Protein AF-A0A1Y2EAU8-F1 (afdb_monomer_lite)

Organism: NCBI:txid1754190

Radius of gyration: 16.86 Å; chains: 1; bounding box: 37×49×42 Å

Foldseek 3Di:
DDDPPDPDPPDDQDDQPPQLVSNVVSLCVVCVVVVQNCQQVDCLFDKDFPVPDDPVCPVQWAADPQDRRIIGGPPRDPVQSVSQVVLVVSVVVNHDVVVVVVPPQRRHTSNRSSVVCVVVSHD

Secondary structure (DSSP, 8-state):
------------S--TT--HHHHHHHHHHHHHHTT-THHHHS--S--EEGGGS-GGGGGGEEEPTT-TTEEEETTS-HHHHHHHHHHHHHHHHHS-HHHHHH---TT--HHHHHHHHHHHT--

pLDDT: mean 80.41, std 17.6, range [35.59, 96.5]

Structure (mmCIF, N/CA/C/O backbone):
data_AF-A0A1Y2EAU8-F1
#
_entry.id   AF-A0A1Y2EAU8-F1
#
loop_
_atom_site.group_PDB
_atom_site.id
_atom_site.type_symbol
_atom_site.label_atom_id
_atom_site.label_alt_id
_atom_site.label_comp_id
_atom_site.label_asym_id
_atom_site.label_entity_id
_atom_site.label_seq_id
_atom_site.pdbx_PDB_ins_code
_atom_site.Cartn_x
_atom_site.Cartn_y
_atom_site.Cartn_z
_atom_site.occupancy
_atom_site.B_iso_or_equiv
_atom_site.auth_seq_id
_atom_site.auth_comp_id
_atom_site.auth_asym_id
_atom_site.auth_atom_id
_atom_site.pdbx_PDB_model_num
ATOM 1 N N . MET A 1 1 ? -13.022 39.085 16.611 1.00 37.88 1 MET A N 1
ATOM 2 C CA . MET A 1 1 ? -12.494 38.670 15.296 1.00 37.88 1 MET A CA 1
ATOM 3 C C . MET A 1 1 ? -12.339 37.167 15.342 1.00 37.88 1 MET A C 1
ATOM 5 O O . MET A 1 1 ? -11.794 36.666 16.315 1.00 37.88 1 MET A O 1
ATOM 9 N N . GLU A 1 2 ? -12.951 36.496 14.375 1.00 37.03 2 GLU A N 1
ATOM 10 C CA . GLU A 1 2 ? -13.110 35.044 14.264 1.00 37.03 2 GLU A CA 1
ATOM 11 C C . GLU A 1 2 ? -11.782 34.279 14.336 1.00 37.03 2 GLU A C 1
ATOM 13 O O . GLU A 1 2 ? -10.874 34.512 13.539 1.00 37.03 2 GLU A O 1
ATOM 18 N N . GLU A 1 3 ? -11.698 33.319 15.260 1.00 35.59 3 GLU A N 1
ATOM 19 C CA . GLU A 1 3 ? -10.721 32.236 15.192 1.00 35.59 3 GLU A CA 1
ATOM 20 C C . GLU A 1 3 ? -11.081 31.335 14.006 1.00 35.59 3 GLU A C 1
ATOM 22 O O . GLU A 1 3 ? -12.048 30.571 14.057 1.00 35.59 3 GLU A O 1
ATOM 27 N N . GLN A 1 4 ? -10.272 31.373 12.947 1.00 37.94 4 GLN A N 1
ATOM 28 C CA . GLN A 1 4 ? -10.239 30.291 11.968 1.00 37.94 4 GLN A CA 1
ATOM 29 C C . GLN A 1 4 ? -9.698 29.037 12.660 1.00 37.94 4 GLN A C 1
ATOM 31 O O . GLN A 1 4 ? -8.500 28.751 12.662 1.00 37.94 4 GLN A O 1
ATOM 36 N N . ARG A 1 5 ? -10.602 28.270 13.274 1.00 36.88 5 ARG A N 1
ATOM 37 C CA . ARG A 1 5 ? -10.328 26.894 13.669 1.00 36.88 5 ARG A CA 1
ATOM 38 C C . ARG A 1 5 ? -10.044 26.109 12.398 1.00 36.88 5 ARG A C 1
ATOM 40 O O . ARG A 1 5 ? -10.962 25.709 11.684 1.00 36.88 5 ARG A O 1
ATOM 47 N N . ASN A 1 6 ? -8.757 25.888 12.140 1.00 36.91 6 ASN A N 1
ATOM 48 C CA . ASN A 1 6 ? -8.278 24.785 11.323 1.00 36.91 6 ASN A CA 1
ATOM 49 C C . ASN A 1 6 ? -9.128 23.557 11.663 1.00 36.91 6 ASN A C 1
ATOM 51 O O . ASN A 1 6 ? -9.042 23.034 12.778 1.00 36.91 6 ASN A O 1
ATOM 55 N N . LYS A 1 7 ? -9.955 23.106 10.714 1.00 38.19 7 LYS A N 1
ATOM 56 C CA . LYS A 1 7 ? -10.553 21.769 10.735 1.00 38.19 7 LYS A CA 1
ATOM 57 C C . LYS A 1 7 ? -9.412 20.770 10.555 1.00 38.19 7 LYS A C 1
ATOM 59 O O . LYS A 1 7 ? -9.179 20.235 9.480 1.00 38.19 7 LYS A O 1
ATOM 64 N N . SER A 1 8 ? -8.650 20.593 11.630 1.00 38.59 8 SER A N 1
ATOM 65 C CA . SER A 1 8 ? -7.844 19.414 11.875 1.00 38.59 8 SER A CA 1
ATOM 66 C C . SER A 1 8 ? -8.778 18.227 11.678 1.00 38.59 8 SER A C 1
ATOM 68 O O . SER A 1 8 ? -9.848 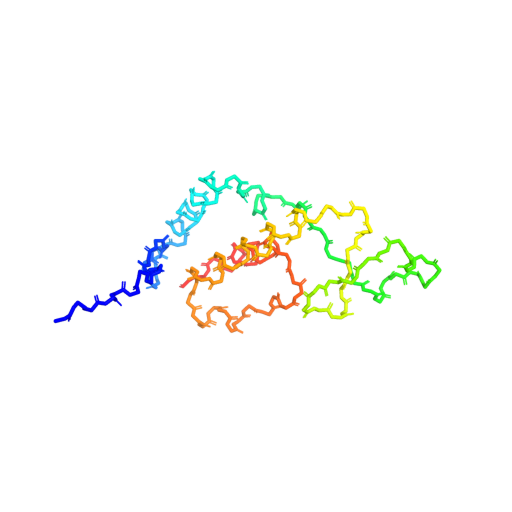18.185 12.284 1.00 38.59 8 SER A O 1
ATOM 70 N N . THR A 1 9 ? -8.398 17.308 10.798 1.00 40.16 9 THR A N 1
ATOM 71 C CA . THR A 1 9 ? -8.935 15.948 10.668 1.00 40.16 9 THR A CA 1
ATOM 72 C C . THR A 1 9 ? -8.705 15.197 11.978 1.00 40.16 9 THR A C 1
ATOM 74 O O . THR A 1 9 ? -7.852 14.317 12.080 1.00 40.16 9 THR A O 1
ATOM 77 N N . LYS A 1 10 ? -9.377 15.646 13.034 1.00 44.28 10 LYS A N 1
ATOM 78 C CA . LYS A 1 10 ? -9.257 15.126 14.381 1.00 44.28 10 LYS A CA 1
ATOM 79 C C . LYS A 1 10 ? -10.335 14.064 14.524 1.00 44.28 10 LYS A C 1
ATOM 81 O O . LYS A 1 10 ? -11.505 14.401 14.673 1.00 44.28 10 LYS A O 1
ATOM 86 N N . THR A 1 11 ? -9.856 12.821 14.465 1.00 53.47 11 THR A N 1
ATOM 87 C CA . THR A 1 11 ? -10.543 11.577 14.832 1.00 53.47 11 THR A CA 1
ATOM 88 C C . THR A 1 11 ? -11.550 11.088 13.801 1.00 53.47 11 THR A C 1
ATOM 90 O O . THR A 1 11 ? -12.524 11.791 13.606 1.00 53.47 11 THR A O 1
ATOM 93 N N . ILE A 1 12 ? -11.329 9.904 13.204 1.00 50.03 12 ILE A N 1
ATOM 94 C CA . ILE A 1 12 ? -12.270 8.755 13.206 1.00 50.03 12 ILE A CA 1
ATOM 95 C C . ILE A 1 12 ? -11.476 7.482 12.845 1.00 50.03 12 ILE A C 1
ATOM 97 O O . ILE A 1 12 ? -11.645 6.935 11.770 1.00 50.03 12 ILE A O 1
ATOM 101 N N . LEU A 1 13 ? -10.531 7.076 13.688 1.00 51.47 13 LEU A N 1
ATOM 102 C CA . LEU A 1 13 ? -10.200 5.665 13.907 1.00 51.47 13 LEU A CA 1
ATOM 103 C C . LEU A 1 13 ? -9.969 5.585 15.419 1.00 51.47 13 LEU A C 1
ATOM 105 O O . LEU A 1 13 ? -9.322 6.494 15.952 1.00 51.47 13 LEU A O 1
ATOM 109 N N . GLY A 1 14 ? -10.659 4.664 16.099 1.00 46.47 14 GLY A N 1
ATOM 110 C CA . GLY A 1 14 ? -10.941 4.676 17.542 1.00 46.47 14 GLY A CA 1
ATOM 111 C C . GLY A 1 14 ? -9.765 5.066 18.445 1.00 46.47 14 GLY A C 1
ATOM 112 O O . GLY A 1 14 ? -8.608 4.969 18.047 1.00 46.47 14 GLY A O 1
ATOM 113 N N . GLU A 1 15 ? -10.067 5.510 19.675 1.00 50.38 15 GLU A N 1
ATOM 114 C CA . GLU A 1 15 ? -9.080 5.994 20.660 1.00 50.38 15 GLU A CA 1
ATOM 115 C C . GLU A 1 15 ? -7.764 5.187 20.678 1.00 50.38 15 GLU A C 1
ATOM 117 O O . GLU A 1 15 ? -7.779 3.989 20.397 1.00 50.38 15 GLU A O 1
ATOM 122 N N . PRO A 1 16 ? -6.615 5.788 21.046 1.00 42.38 16 PRO A N 1
ATOM 123 C CA . PRO A 1 16 ? -5.394 5.018 21.285 1.00 42.38 16 PRO A CA 1
ATOM 124 C C . PRO A 1 16 ? -5.711 3.888 22.286 1.00 42.38 16 PRO A C 1
ATOM 126 O O . PRO A 1 16 ? -6.135 4.192 23.398 1.00 42.38 16 PRO A O 1
ATOM 129 N N . ASN A 1 17 ? -5.541 2.619 21.882 1.00 50.75 17 ASN A N 1
ATOM 130 C CA . ASN A 1 17 ? -5.999 1.372 22.544 1.00 50.75 17 ASN A CA 1
ATOM 131 C C . ASN A 1 17 ? -7.408 0.862 22.171 1.00 50.75 17 ASN A C 1
ATOM 133 O O . ASN A 1 17 ? -7.957 -0.010 22.852 1.00 50.75 17 ASN A O 1
ATOM 137 N N . SER A 1 18 ? -8.019 1.374 21.104 1.00 59.34 18 SER A N 1
ATOM 138 C CA . SER A 1 18 ? -9.257 0.816 20.570 1.00 59.34 18 SER A CA 1
ATOM 139 C C . SER A 1 18 ? -9.030 -0.620 20.095 1.00 59.34 18 SER A C 1
ATOM 141 O O . SER A 1 18 ? -7.952 -1.008 19.644 1.00 59.34 18 SER A O 1
ATOM 143 N N . ASN A 1 19 ? -10.061 -1.446 20.263 1.00 70.56 19 ASN A N 1
ATOM 144 C CA . ASN A 1 19 ? -10.058 -2.828 19.806 1.00 70.56 19 ASN A CA 1
ATOM 145 C C . ASN A 1 19 ? -9.618 -2.870 18.334 1.00 70.56 19 ASN A C 1
ATOM 147 O O . ASN A 1 19 ? -10.264 -2.229 17.508 1.00 70.56 19 ASN A O 1
ATOM 151 N N . PHE A 1 20 ? -8.572 -3.645 18.014 1.00 72.81 20 PHE A N 1
ATOM 152 C CA . PHE A 1 20 ? -8.055 -3.795 16.647 1.00 72.81 20 PHE A CA 1
ATOM 153 C C . PHE A 1 20 ? -9.168 -4.024 15.629 1.00 72.81 20 PHE A C 1
ATOM 155 O O . PHE A 1 20 ? -9.138 -3.453 14.549 1.00 72.81 20 PHE A O 1
ATOM 162 N N . LYS A 1 21 ? -10.190 -4.797 16.008 1.00 77.62 21 LYS A N 1
ATOM 163 C CA . LYS A 1 21 ? -11.356 -5.053 15.166 1.00 77.62 21 LYS A CA 1
ATOM 164 C C . LYS A 1 21 ? -12.155 -3.785 14.837 1.00 77.62 21 LYS A C 1
ATOM 166 O O . LYS A 1 21 ? -12.572 -3.623 13.705 1.00 77.62 21 LYS A O 1
ATOM 171 N N . ILE A 1 22 ? -12.363 -2.897 15.811 1.00 81.50 22 ILE A N 1
ATOM 172 C CA . ILE A 1 22 ? -13.087 -1.634 15.595 1.00 81.50 22 ILE A CA 1
ATOM 173 C C . ILE A 1 22 ? -12.277 -0.729 14.667 1.00 81.50 22 ILE A C 1
ATOM 175 O O . ILE A 1 22 ? -12.824 -0.208 13.706 1.00 81.50 22 ILE A O 1
ATOM 179 N N . TRP A 1 23 ? -10.973 -0.590 14.921 1.00 84.94 23 TRP A N 1
ATOM 180 C CA . TRP A 1 23 ? -10.087 0.175 14.042 1.00 84.94 23 TRP A CA 1
ATOM 181 C C . TRP A 1 23 ? -10.085 -0.372 12.609 1.00 84.94 23 TRP A C 1
ATOM 183 O O . TRP A 1 23 ? -10.117 0.404 11.658 1.00 84.94 23 TRP A O 1
ATOM 193 N N . ASP A 1 24 ? -10.070 -1.697 12.459 1.00 87.69 24 ASP A N 1
ATOM 194 C CA . ASP A 1 24 ? -10.074 -2.379 11.165 1.00 87.69 24 ASP A CA 1
ATOM 195 C C . ASP A 1 24 ? -11.375 -2.117 10.394 1.00 87.69 24 ASP A C 1
ATOM 197 O O . ASP A 1 24 ? -11.337 -1.669 9.248 1.00 87.69 24 ASP A O 1
ATOM 201 N N . ASP A 1 25 ? -12.523 -2.290 11.060 1.00 88.50 25 ASP A N 1
ATOM 202 C CA . ASP A 1 25 ? -13.847 -2.024 10.492 1.00 88.50 25 ASP A CA 1
ATOM 203 C C . ASP A 1 25 ? -13.991 -0.541 10.085 1.00 88.50 25 ASP A C 1
ATOM 205 O O . ASP A 1 25 ? -14.480 -0.222 8.998 1.00 88.50 25 ASP A O 1
ATOM 209 N N . GLU A 1 26 ? -13.548 0.394 10.930 1.00 89.56 26 GLU A N 1
ATOM 210 C CA . GLU A 1 26 ? -13.611 1.827 10.630 1.00 89.56 26 GLU A CA 1
ATOM 211 C C . GLU A 1 26 ? -12.646 2.228 9.497 1.00 89.56 26 GLU A C 1
ATOM 213 O O . GLU A 1 26 ? -13.008 3.048 8.647 1.00 89.56 26 GLU A O 1
ATOM 218 N N . LEU A 1 27 ? -11.441 1.641 9.436 1.00 91.12 27 LEU A N 1
ATOM 219 C CA . LEU A 1 27 ? -10.482 1.883 8.353 1.00 91.12 27 LEU A CA 1
ATOM 220 C C . LEU A 1 27 ? -11.065 1.405 7.028 1.00 91.12 27 LEU A C 1
ATOM 222 O O . LEU A 1 27 ? -11.022 2.137 6.040 1.00 91.12 27 LEU A O 1
ATOM 226 N N . TYR A 1 28 ? -11.623 0.197 7.019 1.00 92.62 28 TYR A N 1
ATOM 227 C CA . TYR A 1 28 ? -12.254 -0.380 5.843 1.00 92.62 28 TYR A CA 1
ATOM 228 C C . TYR A 1 28 ? -13.402 0.500 5.333 1.00 92.62 28 TYR A C 1
ATOM 230 O O . TYR A 1 28 ? -13.455 0.809 4.141 1.00 92.62 28 TYR A O 1
ATOM 238 N N . ASN A 1 29 ? -14.277 0.972 6.227 1.00 92.75 29 ASN A N 1
ATOM 239 C CA . ASN A 1 29 ? -15.386 1.858 5.863 1.00 92.75 29 ASN A CA 1
ATOM 240 C C . ASN A 1 29 ? -14.889 3.178 5.258 1.00 92.75 29 ASN A C 1
ATOM 242 O O . ASN A 1 29 ? -15.358 3.577 4.194 1.00 92.75 29 ASN A O 1
ATOM 246 N N . LEU A 1 30 ? -13.896 3.822 5.881 1.00 93.12 30 LEU A N 1
ATOM 247 C CA . LEU A 1 30 ? -13.313 5.064 5.365 1.00 93.12 30 LEU A CA 1
ATOM 248 C C . LEU A 1 30 ? -12.685 4.874 3.978 1.00 93.12 30 LEU A C 1
ATOM 250 O O . LEU A 1 30 ? -12.807 5.741 3.114 1.00 93.12 30 LEU A O 1
ATOM 254 N N . LEU A 1 31 ? -11.981 3.763 3.760 1.00 95.19 31 LEU A N 1
ATOM 255 C CA . LEU A 1 31 ? -11.394 3.467 2.457 1.00 95.19 31 LEU A CA 1
ATOM 256 C C . LEU A 1 31 ? -12.468 3.155 1.412 1.00 95.19 31 LEU A C 1
ATOM 258 O O . LEU A 1 31 ? -12.334 3.626 0.287 1.00 95.19 31 LEU A O 1
ATOM 262 N N . SER A 1 32 ? -13.542 2.464 1.796 1.00 95.06 32 SER A N 1
ATOM 263 C CA . SER A 1 32 ? -14.685 2.167 0.922 1.00 95.06 32 SER A CA 1
ATOM 264 C C . SER A 1 32 ? -15.416 3.435 0.475 1.00 95.06 32 SER A C 1
ATOM 266 O O . SER A 1 32 ? -15.759 3.579 -0.693 1.00 95.06 32 SER A O 1
ATOM 268 N N . GLU A 1 33 ? -15.601 4.415 1.368 1.00 95.75 33 GLU A N 1
ATOM 269 C CA . GLU A 1 33 ? -16.172 5.726 1.008 1.00 95.75 33 GLU A CA 1
ATOM 270 C C . GLU A 1 33 ? -15.318 6.493 -0.013 1.00 95.75 33 GLU A C 1
ATOM 272 O O . GLU A 1 33 ? -15.818 7.365 -0.728 1.00 95.75 33 GLU A O 1
ATOM 277 N N . LEU A 1 34 ? -14.023 6.184 -0.073 1.00 94.81 34 LEU A N 1
ATOM 278 C CA . LEU A 1 34 ? -13.070 6.787 -0.995 1.00 94.81 34 LEU A CA 1
ATOM 279 C C . LEU A 1 34 ? -12.799 5.928 -2.237 1.00 94.81 34 LEU A C 1
ATOM 281 O O . LEU A 1 34 ? -12.020 6.393 -3.070 1.00 94.81 34 LEU A O 1
ATOM 285 N N . ASP A 1 35 ? -13.412 4.743 -2.352 1.00 95.25 35 ASP A N 1
ATOM 286 C CA . ASP A 1 35 ? -13.143 3.727 -3.385 1.00 95.25 35 ASP A CA 1
ATOM 287 C C . ASP A 1 35 ? -11.662 3.287 -3.399 1.00 95.25 35 ASP A C 1
ATOM 289 O O . ASP A 1 35 ? -10.968 3.321 -4.415 1.00 95.25 35 ASP A O 1
ATOM 293 N N . LEU A 1 36 ? -11.118 2.973 -2.217 1.00 96.50 36 LEU A N 1
ATOM 294 C CA . LEU A 1 36 ? -9.696 2.676 -1.980 1.00 96.50 36 LEU A CA 1
ATOM 295 C C . LEU A 1 36 ? -9.447 1.409 -1.149 1.00 96.50 36 LEU A C 1
ATOM 297 O O . LEU A 1 36 ? -8.291 1.061 -0.901 1.00 96.50 36 LEU A O 1
ATOM 301 N N . GLU A 1 37 ? -10.487 0.715 -0.702 1.00 94.62 37 GLU A N 1
ATOM 302 C CA . GLU A 1 37 ? -10.420 -0.480 0.147 1.00 94.62 37 GLU A CA 1
ATOM 303 C C . GLU A 1 37 ? -9.593 -1.601 -0.493 1.00 94.62 37 GLU A C 1
ATOM 305 O O . GLU A 1 37 ? -8.786 -2.259 0.168 1.00 94.62 37 GLU A O 1
ATOM 310 N N . HIS A 1 38 ? -9.658 -1.723 -1.817 1.00 94.25 38 HIS A N 1
ATOM 311 C CA . HIS A 1 38 ? -8.903 -2.712 -2.579 1.00 94.25 38 HIS A CA 1
ATOM 312 C C . HIS A 1 38 ? -7.375 -2.618 -2.376 1.00 94.25 38 HIS A C 1
ATOM 314 O O . HIS A 1 38 ? -6.682 -3.623 -2.538 1.00 94.25 38 HIS A O 1
ATOM 320 N N . HIS A 1 39 ? -6.836 -1.454 -1.985 1.00 94.94 39 HIS A N 1
ATOM 321 C CA . HIS A 1 39 ? -5.410 -1.268 -1.679 1.00 94.94 39 HIS A CA 1
ATOM 322 C C . HIS A 1 39 ? -4.954 -1.917 -0.362 1.00 94.94 39 HIS A C 1
ATOM 324 O O . HIS A 1 39 ? -3.745 -2.031 -0.144 1.00 94.94 39 HIS A O 1
ATOM 330 N N . ILE A 1 40 ? -5.876 -2.324 0.515 1.00 93.69 40 ILE A N 1
ATOM 331 C CA . ILE A 1 40 ? -5.567 -3.090 1.734 1.00 93.69 40 ILE A CA 1
ATOM 332 C C . ILE A 1 40 ? -6.030 -4.550 1.647 1.00 93.69 40 ILE A C 1
ATOM 334 O O . ILE A 1 40 ? -5.452 -5.411 2.307 1.00 93.69 40 ILE A O 1
ATOM 338 N N . GLU A 1 41 ? -7.004 -4.858 0.787 1.00 92.94 41 GLU A N 1
ATOM 339 C CA . GLU A 1 41 ? -7.499 -6.226 0.584 1.00 92.94 41 GLU A CA 1
ATOM 340 C C . GLU A 1 41 ? -6.556 -7.095 -0.257 1.00 92.94 41 GLU A C 1
ATOM 342 O O . GLU A 1 41 ? -6.421 -8.299 -0.018 1.00 92.94 41 GLU A O 1
ATOM 347 N N . ARG A 1 42 ? -5.900 -6.504 -1.265 1.00 92.88 42 ARG A N 1
ATOM 348 C CA . ARG A 1 42 ? -5.058 -7.229 -2.227 1.00 92.88 42 ARG A CA 1
ATOM 349 C C . ARG A 1 42 ? -3.837 -6.424 -2.663 1.00 92.88 42 ARG A C 1
ATOM 351 O O . ARG A 1 42 ? -3.776 -5.208 -2.530 1.00 92.88 42 ARG A O 1
ATOM 358 N N . GLU A 1 43 ? -2.858 -7.123 -3.235 1.00 90.81 43 GLU A N 1
ATOM 359 C CA . GLU A 1 43 ? -1.655 -6.505 -3.804 1.00 90.81 43 GLU A CA 1
ATOM 360 C C . GLU A 1 43 ? -2.001 -5.827 -5.144 1.00 90.81 43 GLU A C 1
ATOM 362 O O . GLU A 1 43 ? -1.951 -6.452 -6.201 1.00 90.81 43 GLU A O 1
ATOM 367 N N . VAL A 1 44 ? -2.404 -4.555 -5.090 1.00 90.62 44 VAL A N 1
ATOM 368 C CA . VAL A 1 44 ? -2.712 -3.717 -6.272 1.00 90.62 44 VAL A CA 1
ATOM 369 C C . VAL A 1 44 ? -1.439 -3.116 -6.866 1.00 90.62 44 VAL A C 1
ATOM 371 O O . VAL A 1 44 ? -1.296 -2.977 -8.076 1.00 90.62 44 VAL A O 1
ATOM 374 N N . LEU A 1 45 ? -0.490 -2.780 -5.995 1.00 91.62 45 LEU A N 1
ATOM 375 C CA . LEU A 1 45 ? 0.780 -2.171 -6.348 1.00 91.62 45 LEU A CA 1
ATOM 376 C C . LEU A 1 45 ? 1.909 -3.061 -5.846 1.00 91.62 45 LEU A C 1
ATOM 378 O O . LEU A 1 45 ? 1.865 -3.538 -4.716 1.00 91.62 45 LEU A O 1
ATOM 382 N N . LYS A 1 46 ? 2.952 -3.230 -6.662 1.00 89.88 46 LYS A N 1
ATOM 383 C CA . LYS A 1 46 ? 4.149 -3.977 -6.279 1.00 89.88 46 LYS A CA 1
ATOM 384 C C . LYS A 1 46 ? 5.396 -3.126 -6.403 1.00 89.88 46 LYS A C 1
ATOM 386 O O . LYS A 1 46 ? 5.666 -2.531 -7.448 1.00 89.88 46 LYS A O 1
ATOM 391 N N . ARG A 1 47 ? 6.196 -3.115 -5.340 1.00 89.00 47 ARG A N 1
ATOM 392 C CA . ARG A 1 47 ? 7.528 -2.507 -5.329 1.00 89.00 47 ARG A CA 1
ATOM 393 C C . ARG A 1 47 ? 8.584 -3.588 -5.448 1.00 89.00 47 ARG A C 1
ATOM 395 O O . ARG A 1 47 ? 8.571 -4.577 -4.724 1.00 89.00 47 ARG A O 1
ATOM 402 N N . ILE A 1 48 ? 9.509 -3.389 -6.374 1.00 90.00 48 ILE A N 1
ATOM 403 C CA . ILE A 1 48 ? 10.541 -4.365 -6.708 1.00 90.00 48 ILE A CA 1
ATOM 404 C C . ILE A 1 48 ? 11.872 -3.838 -6.203 1.00 90.00 48 ILE A C 1
ATOM 406 O O . ILE A 1 48 ? 12.195 -2.661 -6.375 1.00 90.00 48 ILE A O 1
ATOM 410 N N . ASP A 1 49 ? 12.647 -4.712 -5.571 1.00 90.38 49 ASP A N 1
ATOM 411 C CA . ASP A 1 49 ? 13.993 -4.366 -5.149 1.00 90.38 49 ASP A CA 1
ATOM 412 C C . ASP A 1 49 ? 14.905 -4.189 -6.361 1.00 90.38 49 ASP A C 1
ATOM 414 O O . ASP A 1 49 ? 15.099 -5.115 -7.151 1.00 90.38 49 ASP A O 1
ATOM 418 N N . LYS A 1 50 ? 15.489 -3.000 -6.501 1.00 91.00 50 LYS A N 1
ATOM 419 C CA . LYS A 1 50 ? 16.346 -2.660 -7.633 1.00 91.00 50 LYS A CA 1
ATOM 420 C C . LYS A 1 50 ? 17.561 -3.585 -7.732 1.00 91.00 50 LYS A C 1
ATOM 422 O O . LYS A 1 50 ? 18.024 -3.830 -8.842 1.00 91.00 50 LYS A O 1
ATOM 427 N N . SER A 1 51 ? 18.053 -4.122 -6.611 1.00 91.94 51 SER A N 1
ATOM 428 C CA . SER A 1 51 ? 19.181 -5.066 -6.596 1.00 91.94 51 SER A CA 1
ATOM 429 C C . SER A 1 51 ? 18.861 -6.406 -7.267 1.00 91.94 51 SER A C 1
ATOM 431 O O . SER A 1 51 ? 19.769 -7.089 -7.731 1.00 91.94 51 SER A O 1
ATOM 433 N N . THR A 1 52 ? 17.577 -6.762 -7.375 1.00 92.25 52 THR A N 1
ATOM 434 C CA . THR A 1 52 ? 17.122 -8.017 -7.997 1.00 92.25 52 THR A CA 1
ATOM 435 C C . THR A 1 52 ? 16.934 -7.906 -9.510 1.00 92.25 52 THR A C 1
ATOM 437 O O . THR A 1 52 ? 16.705 -8.905 -10.190 1.00 92.25 52 THR A O 1
ATOM 440 N N . ILE A 1 53 ? 17.032 -6.695 -10.063 1.00 91.88 53 ILE A N 1
ATOM 441 C CA . ILE A 1 53 ? 16.754 -6.427 -11.472 1.00 91.88 53 ILE A CA 1
ATOM 442 C C . ILE A 1 53 ? 18.032 -6.586 -12.287 1.00 91.88 53 ILE A C 1
ATOM 444 O O . ILE A 1 53 ? 19.046 -5.944 -12.020 1.00 91.88 53 ILE A O 1
ATOM 448 N N . ASN A 1 54 ? 17.960 -7.394 -13.347 1.00 93.50 54 ASN A N 1
ATOM 449 C CA . ASN A 1 54 ? 19.039 -7.472 -14.326 1.00 93.50 54 ASN A CA 1
ATOM 450 C C . ASN A 1 54 ? 19.284 -6.074 -14.940 1.00 93.50 54 ASN A C 1
ATOM 452 O O . ASN A 1 54 ? 18.333 -5.499 -15.482 1.00 93.50 54 ASN A O 1
ATOM 456 N N . PRO A 1 55 ? 20.524 -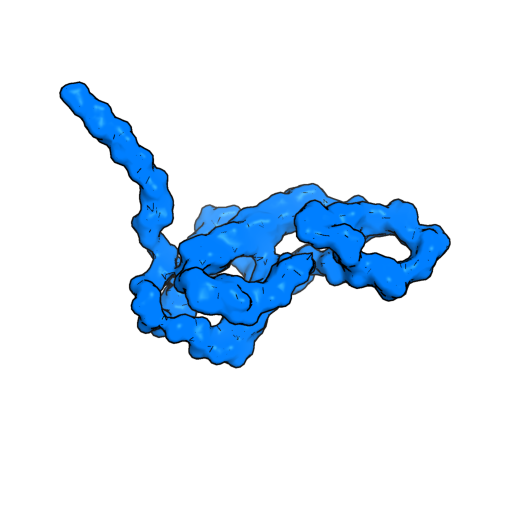5.541 -14.928 1.00 91.38 55 PRO A N 1
ATOM 457 C CA . PRO A 1 55 ? 20.833 -4.206 -15.445 1.00 91.38 55 PRO A CA 1
ATOM 458 C C . PRO A 1 55 ? 20.323 -3.942 -16.867 1.00 91.38 55 PRO A C 1
ATOM 460 O O . PRO A 1 55 ? 19.871 -2.837 -17.158 1.00 91.38 55 PRO A O 1
ATOM 463 N N . SER A 1 56 ? 20.313 -4.960 -17.734 1.00 93.62 56 SER A N 1
ATOM 464 C CA . SER A 1 56 ? 19.793 -4.851 -19.108 1.00 93.62 56 SER A CA 1
ATOM 465 C C . SER A 1 56 ? 18.298 -4.506 -19.178 1.00 93.62 56 SER A C 1
ATOM 467 O O . SER A 1 56 ? 17.853 -3.899 -20.147 1.00 93.62 56 SER A O 1
ATOM 469 N N . ASN A 1 57 ? 17.523 -4.828 -18.140 1.00 93.62 57 ASN A N 1
ATOM 470 C CA . ASN A 1 57 ? 16.079 -4.604 -18.068 1.00 93.62 57 ASN A CA 1
ATOM 471 C C . ASN A 1 57 ? 15.689 -3.344 -17.280 1.00 93.62 57 ASN A C 1
ATOM 473 O O . ASN A 1 57 ? 14.497 -3.088 -17.138 1.00 93.62 57 ASN A O 1
ATOM 477 N N . ILE A 1 58 ? 16.640 -2.544 -16.779 1.00 90.50 58 ILE A N 1
ATOM 478 C CA . ILE A 1 58 ? 16.333 -1.403 -15.894 1.00 90.50 58 ILE A CA 1
ATOM 479 C C . ILE A 1 58 ? 15.394 -0.366 -16.531 1.00 90.50 58 ILE A C 1
ATOM 481 O O . ILE A 1 58 ? 14.611 0.268 -15.833 1.00 90.50 58 ILE A O 1
ATOM 485 N N . HIS A 1 59 ? 15.426 -0.244 -17.860 1.00 92.62 59 HIS A N 1
ATOM 486 C CA . HIS A 1 59 ? 14.568 0.649 -18.642 1.00 92.62 59 HIS A CA 1
ATOM 487 C C . HIS A 1 59 ? 13.073 0.288 -18.574 1.00 92.62 59 HIS A C 1
ATOM 489 O O . HIS A 1 59 ? 12.237 1.118 -18.910 1.00 92.62 59 HIS A O 1
ATOM 495 N N . LYS A 1 60 ? 12.725 -0.929 -18.132 1.00 94.56 60 LYS A N 1
ATO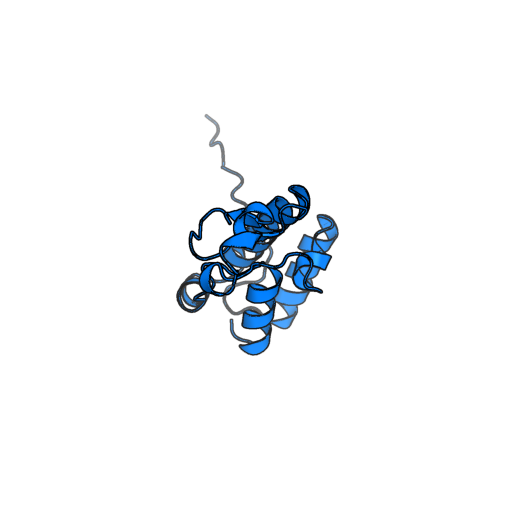M 496 C CA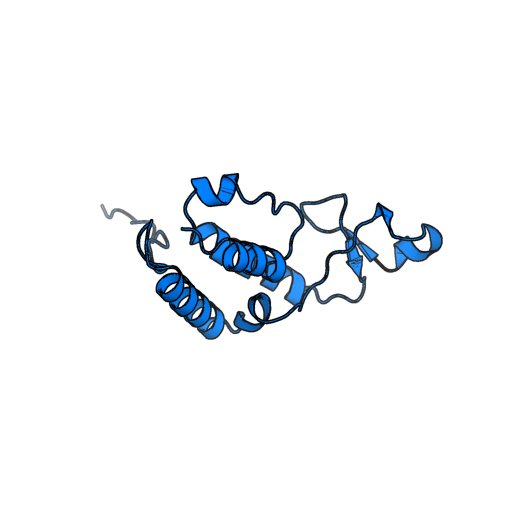 . LYS A 1 60 ? 11.339 -1.391 -17.935 1.00 94.56 60 LYS A CA 1
ATOM 497 C C . LYS A 1 60 ? 10.760 -0.986 -16.581 1.00 94.56 60 LYS A C 1
ATOM 499 O O . LYS A 1 60 ? 9.671 -1.427 -16.225 1.00 94.56 60 LYS A O 1
ATOM 504 N N . TYR A 1 61 ? 11.489 -0.178 -15.817 1.00 94.25 61 TYR A N 1
ATOM 505 C CA . TYR A 1 61 ? 11.125 0.201 -14.463 1.00 94.25 61 TYR A CA 1
ATOM 506 C C . TYR A 1 61 ? 11.287 1.698 -14.246 1.00 94.25 61 TYR A C 1
ATOM 508 O O . TYR A 1 61 ? 12.090 2.368 -14.898 1.00 94.25 61 TYR A O 1
ATOM 516 N N . ARG A 1 62 ? 10.549 2.215 -13.268 1.00 92.06 62 ARG A N 1
ATOM 517 C CA . ARG A 1 62 ? 10.604 3.612 -12.839 1.00 92.06 62 ARG A CA 1
ATOM 518 C C . ARG A 1 62 ? 10.858 3.714 -11.336 1.00 92.06 62 ARG A C 1
ATOM 520 O O . ARG A 1 62 ? 10.383 2.869 -10.578 1.00 92.06 62 ARG A O 1
ATOM 527 N N . PRO A 1 63 ? 11.625 4.713 -10.877 1.00 89.06 63 PRO A N 1
ATOM 528 C CA . PRO A 1 63 ? 12.027 4.813 -9.478 1.00 89.06 63 PRO A CA 1
ATOM 529 C C . PRO A 1 63 ? 10.833 5.041 -8.547 1.00 89.06 63 PRO A C 1
ATOM 531 O O . PRO A 1 63 ? 9.942 5.836 -8.851 1.00 89.06 63 PRO A O 1
ATOM 534 N N . ALA A 1 64 ? 10.848 4.396 -7.377 1.00 86.50 64 ALA A N 1
ATOM 535 C CA . ALA A 1 64 ? 9.876 4.681 -6.334 1.00 86.50 64 ALA A CA 1
ATOM 536 C C . ALA A 1 64 ? 10.220 5.994 -5.615 1.00 86.50 64 ALA A C 1
ATOM 538 O O . ALA A 1 64 ? 11.351 6.237 -5.190 1.00 86.50 64 ALA A O 1
ATOM 539 N N . LYS A 1 65 ? 9.232 6.880 -5.457 1.00 79.50 65 LYS A N 1
ATOM 540 C CA . LYS A 1 65 ? 9.437 8.137 -4.731 1.00 79.50 65 LYS A CA 1
ATOM 541 C C . LYS A 1 65 ? 9.628 7.851 -3.237 1.00 79.50 65 LYS A C 1
ATOM 543 O O . LYS A 1 65 ? 8.823 7.152 -2.630 1.00 79.50 65 LYS A O 1
ATOM 548 N N . GLY A 1 66 ? 10.679 8.423 -2.648 1.00 74.19 66 GLY A N 1
ATOM 549 C CA . GLY A 1 66 ? 10.997 8.270 -1.222 1.00 74.19 66 GLY A CA 1
ATOM 550 C C . GLY A 1 66 ? 11.848 7.045 -0.872 1.00 74.19 66 GLY A C 1
ATOM 551 O O . GLY A 1 66 ? 12.315 6.962 0.259 1.00 74.19 66 GLY A O 1
ATOM 552 N N . ASP A 1 67 ? 12.111 6.148 -1.828 1.00 82.69 67 ASP A N 1
ATOM 553 C CA . ASP A 1 67 ? 12.999 5.000 -1.639 1.00 82.69 67 ASP A CA 1
ATOM 554 C C . ASP A 1 67 ? 13.795 4.701 -2.918 1.00 82.69 67 ASP A C 1
ATOM 556 O O . ASP A 1 67 ? 13.261 4.221 -3.915 1.00 82.69 67 ASP A O 1
ATOM 560 N N . LYS A 1 68 ? 15.104 4.974 -2.883 1.00 84.50 68 LYS A N 1
ATOM 561 C CA . LYS A 1 68 ? 16.005 4.773 -4.031 1.00 84.50 68 LYS A CA 1
ATOM 562 C C . LYS A 1 68 ? 16.328 3.299 -4.299 1.00 84.50 68 LYS A C 1
ATOM 564 O O . LYS A 1 68 ? 16.897 2.993 -5.348 1.00 84.50 68 LYS A O 1
ATOM 569 N N . THR A 1 69 ? 16.018 2.411 -3.356 1.00 88.69 69 THR A N 1
ATOM 570 C CA . THR A 1 69 ? 16.277 0.969 -3.456 1.00 88.69 69 THR A CA 1
ATOM 571 C C . THR A 1 69 ? 15.137 0.222 -4.142 1.00 88.69 69 THR A C 1
ATOM 573 O O . THR A 1 69 ? 15.340 -0.899 -4.602 1.00 88.69 69 THR A O 1
ATOM 576 N N . LYS A 1 70 ? 13.959 0.846 -4.276 1.00 89.75 70 LYS A N 1
ATOM 577 C CA . LYS A 1 70 ? 12.768 0.240 -4.875 1.00 89.75 70 LYS A CA 1
ATOM 578 C C . LYS A 1 70 ? 12.374 0.911 -6.189 1.00 89.75 70 LYS A C 1
ATOM 580 O O . LYS A 1 70 ? 12.617 2.098 -6.420 1.00 89.75 70 LYS A O 1
ATOM 585 N N . VAL A 1 71 ? 11.738 0.137 -7.057 1.00 92.31 71 VAL A N 1
ATOM 586 C CA . VAL A 1 71 ? 11.177 0.597 -8.331 1.00 92.31 71 VAL A CA 1
ATOM 587 C C . VAL A 1 71 ? 9.786 0.008 -8.557 1.00 92.31 71 VAL A C 1
ATOM 589 O O . VAL A 1 71 ? 9.418 -0.991 -7.939 1.00 92.31 71 VAL A O 1
ATOM 592 N N . TYR A 1 72 ? 9.040 0.616 -9.471 1.00 92.25 72 TYR A N 1
ATOM 593 C CA . TYR A 1 72 ? 7.806 0.077 -10.039 1.00 92.25 72 TYR A CA 1
ATOM 594 C C . TYR A 1 72 ? 8.061 -0.402 -11.462 1.00 92.25 72 TYR A C 1
ATOM 596 O O . TYR A 1 72 ? 8.997 0.078 -12.113 1.00 92.25 72 TYR A O 1
ATOM 604 N N . ALA A 1 73 ? 7.215 -1.297 -11.966 1.00 93.19 73 ALA A N 1
ATOM 605 C CA . ALA A 1 73 ? 7.169 -1.549 -13.399 1.00 93.19 73 ALA A CA 1
ATOM 606 C C . ALA A 1 73 ? 6.788 -0.251 -14.138 1.00 93.19 73 ALA A C 1
ATOM 608 O O . ALA A 1 73 ? 6.108 0.626 -13.595 1.00 93.19 73 ALA A O 1
ATOM 609 N N . LEU A 1 74 ? 7.305 -0.068 -15.352 1.00 93.25 74 LEU A N 1
ATOM 610 C CA . LEU A 1 74 ? 7.110 1.175 -16.102 1.00 93.25 74 LEU A CA 1
ATOM 611 C C . LEU A 1 74 ? 5.636 1.409 -16.468 1.00 93.25 74 LEU A C 1
ATOM 613 O O . LEU A 1 74 ? 5.201 2.555 -16.512 1.00 93.25 74 LEU A O 1
ATOM 617 N N . ASP A 1 75 ? 4.895 0.330 -16.699 1.00 93.19 75 ASP A N 1
ATOM 618 C CA . ASP A 1 75 ? 3.471 0.292 -17.042 1.00 93.19 75 ASP A CA 1
ATOM 619 C C . ASP A 1 75 ? 2.534 0.430 -15.833 1.00 93.19 75 ASP A C 1
ATOM 621 O O . ASP A 1 75 ? 1.325 0.545 -16.011 1.00 93.19 75 ASP A O 1
ATOM 625 N N . THR A 1 76 ? 3.073 0.449 -14.610 1.00 93.38 76 THR A N 1
ATOM 626 C CA . THR A 1 76 ? 2.281 0.682 -13.399 1.00 93.38 76 THR A CA 1
ATOM 627 C C . THR A 1 76 ? 1.540 2.018 -13.519 1.00 93.38 76 THR A C 1
ATOM 629 O O . THR A 1 76 ? 2.211 3.034 -13.716 1.00 93.38 76 THR A O 1
ATOM 632 N N . PRO A 1 77 ? 0.210 2.071 -13.351 1.00 93.88 77 PRO A N 1
ATOM 633 C CA . PRO A 1 77 ? -0.550 3.316 -13.420 1.00 93.88 77 PRO A CA 1
ATOM 634 C C . PRO A 1 77 ? -0.108 4.356 -12.380 1.00 93.88 77 PRO A C 1
ATOM 636 O O . PRO A 1 77 ? 0.214 4.041 -11.236 1.00 93.88 77 PRO A O 1
ATOM 639 N N . ASP A 1 78 ? -0.098 5.635 -12.767 1.00 92.12 78 ASP A N 1
ATOM 640 C CA . ASP A 1 78 ? 0.179 6.742 -11.834 1.00 92.12 78 ASP A CA 1
ATOM 641 C C . ASP A 1 78 ? -0.888 6.876 -10.751 1.00 92.12 78 ASP A C 1
ATOM 643 O O . ASP A 1 78 ? -0.593 7.321 -9.640 1.00 92.12 78 ASP A O 1
ATOM 647 N N . GLU A 1 79 ? -2.123 6.526 -11.095 1.00 94.19 79 GLU A N 1
ATOM 648 C CA . GLU A 1 79 ? -3.260 6.537 -10.187 1.00 94.19 79 GLU A CA 1
ATOM 649 C C . GLU A 1 79 ? -3.057 5.547 -9.039 1.00 94.19 79 GLU A C 1
ATOM 651 O O . GLU A 1 79 ? -3.098 5.970 -7.886 1.00 94.19 79 GLU A O 1
ATOM 656 N N . ASP A 1 80 ? -2.667 4.304 -9.332 1.00 93.75 80 ASP A N 1
ATOM 657 C CA . ASP A 1 80 ? -2.378 3.287 -8.312 1.00 93.75 80 ASP A CA 1
ATOM 658 C C . ASP A 1 80 ? -1.281 3.737 -7.342 1.00 93.75 80 ASP A C 1
ATOM 660 O O . ASP A 1 80 ? -1.386 3.534 -6.133 1.00 93.75 80 ASP A O 1
ATOM 664 N N . ILE A 1 81 ? -0.234 4.408 -7.840 1.00 92.38 81 ILE A N 1
ATOM 665 C CA . ILE A 1 81 ? 0.830 4.953 -6.983 1.00 92.38 81 ILE A CA 1
ATOM 666 C C . ILE A 1 81 ? 0.301 6.083 -6.094 1.00 92.38 81 ILE A C 1
ATOM 668 O O . ILE A 1 81 ? 0.659 6.167 -4.916 1.00 92.38 81 ILE A O 1
ATOM 672 N N . LYS A 1 82 ? -0.513 6.992 -6.643 1.00 93.06 82 LYS A N 1
ATOM 673 C CA . LYS A 1 82 ? -1.096 8.105 -5.876 1.00 93.06 82 LYS A CA 1
ATOM 674 C C . LYS A 1 82 ? -2.049 7.587 -4.803 1.00 93.06 82 LYS A C 1
ATOM 676 O O . LYS A 1 82 ? -1.982 8.057 -3.665 1.00 93.06 82 LYS A O 1
ATOM 681 N N . ASN A 1 83 ? -2.885 6.620 -5.157 1.00 95.44 83 ASN A N 1
ATOM 682 C CA . ASN A 1 83 ? -3.847 5.995 -4.265 1.00 95.44 83 ASN A CA 1
ATOM 683 C C . ASN A 1 83 ? -3.136 5.200 -3.167 1.00 95.44 83 ASN A C 1
ATOM 685 O O . ASN A 1 83 ? -3.423 5.435 -1.996 1.00 95.44 83 ASN A O 1
ATOM 689 N N . ASP A 1 84 ? -2.105 4.413 -3.492 1.00 93.00 84 ASP A N 1
ATOM 690 C CA . ASP A 1 84 ? -1.259 3.741 -2.494 1.00 93.00 84 ASP A CA 1
ATOM 691 C C . ASP A 1 84 ? -0.679 4.736 -1.477 1.00 93.00 84 ASP A C 1
ATOM 693 O O . ASP A 1 84 ? -0.799 4.546 -0.268 1.00 93.00 84 ASP A O 1
ATOM 697 N N . ILE A 1 85 ? -0.126 5.864 -1.938 1.00 90.88 85 ILE A N 1
ATOM 698 C CA . ILE A 1 85 ? 0.395 6.913 -1.045 1.00 90.88 85 ILE A CA 1
ATOM 699 C C . ILE A 1 85 ? -0.715 7.500 -0.159 1.00 90.88 85 ILE A C 1
ATOM 701 O O . ILE A 1 85 ? -0.484 7.751 1.027 1.00 90.88 85 ILE A O 1
ATOM 705 N N . LYS A 1 86 ? -1.910 7.730 -0.711 1.00 93.12 86 LYS A N 1
ATOM 706 C CA . LYS A 1 86 ? -3.059 8.256 0.036 1.00 93.12 86 LYS A CA 1
ATOM 707 C C . LYS A 1 86 ? -3.495 7.279 1.129 1.00 93.12 86 LYS A C 1
ATOM 709 O O . LYS A 1 86 ? -3.610 7.696 2.280 1.00 93.12 86 LYS A O 1
ATOM 714 N N . VAL A 1 87 ? -3.653 5.999 0.800 1.00 94.19 87 VAL A N 1
ATOM 715 C CA . VAL A 1 87 ? -4.035 4.946 1.754 1.00 94.19 87 VAL A CA 1
ATOM 716 C C . VAL A 1 87 ? -2.979 4.786 2.843 1.00 94.19 87 VAL A C 1
ATOM 718 O O . VAL A 1 87 ? -3.314 4.779 4.025 1.00 94.19 87 VAL A O 1
ATOM 721 N N . LYS A 1 88 ? -1.691 4.784 2.484 1.00 90.75 88 LYS A N 1
ATOM 722 C CA . LYS A 1 88 ? -0.595 4.781 3.464 1.00 90.75 88 LYS A CA 1
ATOM 723 C C . LYS A 1 88 ? -0.695 5.931 4.455 1.00 90.75 88 LYS A C 1
ATOM 725 O O . LYS A 1 88 ? -0.513 5.723 5.649 1.00 90.75 88 LYS A O 1
ATOM 730 N N . ASN A 1 89 ? -0.972 7.140 3.975 1.00 89.31 89 ASN A N 1
ATOM 731 C CA . ASN A 1 89 ? -1.123 8.298 4.851 1.00 89.31 89 ASN A CA 1
ATOM 732 C C . ASN A 1 89 ? -2.340 8.159 5.773 1.00 89.31 89 ASN A C 1
ATOM 734 O O . ASN A 1 89 ? -2.250 8.558 6.929 1.00 89.31 89 ASN A O 1
ATOM 738 N N . ILE A 1 90 ? -3.450 7.588 5.294 1.00 91.19 90 ILE A N 1
ATOM 739 C CA . ILE A 1 90 ? -4.630 7.298 6.124 1.00 91.19 90 ILE A CA 1
ATOM 740 C C . ILE A 1 90 ? -4.255 6.320 7.246 1.00 91.19 90 ILE A C 1
ATOM 742 O O . ILE A 1 90 ? -4.447 6.657 8.412 1.00 91.19 90 ILE A O 1
ATOM 746 N N . ILE A 1 91 ? -3.628 5.184 6.914 1.00 88.94 91 ILE A N 1
ATOM 747 C CA . ILE A 1 91 ? -3.169 4.182 7.893 1.00 88.94 91 ILE A CA 1
ATOM 748 C C . ILE A 1 91 ? -2.185 4.805 8.892 1.00 88.94 91 ILE A C 1
ATOM 750 O O . ILE A 1 91 ? -2.329 4.669 10.103 1.00 88.94 91 ILE A O 1
ATOM 754 N N . PHE A 1 92 ? -1.175 5.537 8.418 1.00 85.19 92 PHE A N 1
ATOM 755 C CA . PHE A 1 92 ? -0.205 6.153 9.322 1.00 85.19 92 PHE A CA 1
ATOM 756 C C . PHE A 1 92 ? -0.819 7.239 10.196 1.00 85.19 92 PHE A C 1
ATOM 758 O O . PHE A 1 92 ? -0.336 7.456 11.300 1.00 85.19 92 PHE A O 1
ATOM 765 N N . ASN A 1 93 ? -1.851 7.945 9.746 1.00 84.50 93 ASN A N 1
ATOM 766 C CA . ASN A 1 93 ? -2.524 8.941 10.576 1.00 84.50 93 ASN A CA 1
ATOM 767 C C . ASN A 1 93 ? -3.493 8.318 11.580 1.00 84.50 93 ASN A C 1
ATOM 769 O O . ASN A 1 93 ? -3.892 9.007 12.516 1.00 84.50 93 ASN A O 1
ATOM 773 N N . SER A 1 94 ? -3.831 7.041 11.418 1.00 82.31 94 SER A N 1
ATOM 774 C CA . SER A 1 94 ? -4.786 6.345 12.270 1.00 82.31 94 SER A CA 1
ATOM 775 C C . SER A 1 94 ? -4.186 5.473 13.358 1.00 82.31 94 SER A C 1
ATOM 777 O O . SER A 1 94 ? -4.912 5.009 14.229 1.00 82.31 94 SER A O 1
ATOM 779 N N . ILE A 1 95 ? -2.875 5.257 13.324 1.00 79.56 95 ILE A N 1
ATOM 780 C CA . ILE A 1 95 ? -2.147 4.524 14.360 1.00 79.56 95 ILE A CA 1
ATOM 781 C C . ILE A 1 95 ? -1.349 5.485 15.248 1.00 79.56 95 ILE A C 1
ATOM 783 O O . ILE A 1 95 ? -0.969 6.588 14.832 1.00 79.56 95 ILE A O 1
ATOM 787 N N . ASN A 1 96 ? -1.071 5.076 16.486 1.00 76.19 96 ASN A N 1
ATOM 788 C CA . ASN A 1 96 ? -0.281 5.884 17.416 1.00 76.19 96 ASN A CA 1
ATOM 789 C C . ASN A 1 96 ? 1.207 5.953 16.997 1.00 76.19 96 ASN A C 1
ATOM 791 O O . ASN A 1 96 ? 1.696 5.159 16.192 1.00 76.19 96 ASN A O 1
ATOM 795 N N . ASN A 1 97 ? 1.942 6.941 17.517 1.00 72.56 97 ASN A N 1
ATOM 796 C CA . ASN A 1 97 ? 3.332 7.175 17.108 1.00 72.56 97 ASN A CA 1
ATOM 797 C C . ASN A 1 97 ? 4.292 6.047 17.515 1.00 72.56 97 ASN A C 1
ATOM 799 O O . ASN A 1 97 ? 5.273 5.832 16.811 1.00 72.56 97 ASN A O 1
ATOM 803 N N . GLU A 1 98 ? 4.026 5.329 18.606 1.00 72.75 98 GLU A N 1
ATOM 804 C CA . GLU A 1 98 ? 4.866 4.202 19.035 1.00 72.75 98 GLU A CA 1
ATOM 805 C C . GLU A 1 98 ? 4.848 3.084 17.988 1.00 72.75 98 GLU A C 1
ATOM 807 O O . GLU A 1 98 ? 5.907 2.622 17.563 1.00 72.75 98 GLU A O 1
ATOM 812 N N . HIS A 1 99 ? 3.664 2.754 17.465 1.00 73.00 99 HIS A N 1
ATOM 813 C CA . HIS A 1 99 ? 3.517 1.776 16.388 1.00 73.00 99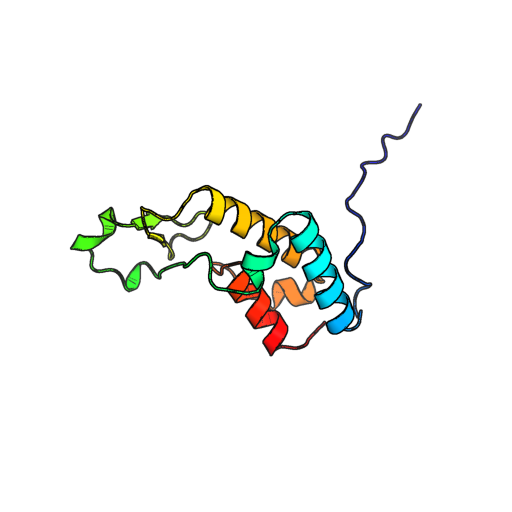 HIS A CA 1
ATOM 814 C C . HIS A 1 99 ? 4.110 2.273 15.063 1.00 73.00 99 HIS A C 1
ATOM 816 O O . HIS A 1 99 ? 4.697 1.500 14.313 1.00 73.00 99 HIS A O 1
ATOM 822 N N . LYS A 1 100 ? 4.045 3.580 14.766 1.00 74.81 100 LYS A N 1
ATOM 823 C CA . LYS A 1 100 ? 4.746 4.132 13.585 1.00 74.81 100 LYS A CA 1
ATOM 824 C C . LYS A 1 100 ? 6.255 3.937 13.668 1.00 74.81 100 LYS A C 1
ATOM 826 O O . LYS A 1 100 ? 6.889 3.719 12.643 1.00 74.81 100 LYS A O 1
ATOM 831 N N . LEU A 1 101 ? 6.825 4.069 14.865 1.00 72.00 101 LEU A N 1
ATOM 832 C CA . LEU A 1 101 ? 8.260 3.905 15.088 1.00 72.00 101 LEU A CA 1
ATOM 833 C C . LEU A 1 101 ? 8.679 2.432 15.040 1.00 72.00 101 LEU A C 1
ATOM 835 O O . LEU A 1 101 ? 9.789 2.148 14.592 1.00 72.00 101 LEU A O 1
ATOM 839 N N . SER A 1 102 ? 7.812 1.505 15.464 1.00 70.88 102 SER A N 1
ATOM 840 C CA . SER A 1 102 ? 8.072 0.065 15.352 1.00 70.88 102 SER A CA 1
ATOM 841 C C . SER A 1 102 ? 7.906 -0.460 13.922 1.00 70.88 102 SER A C 1
ATOM 843 O O . SER A 1 102 ? 8.603 -1.397 13.530 1.00 70.88 102 SER A O 1
ATOM 845 N N . LEU A 1 103 ? 7.038 0.160 13.119 1.00 72.62 103 LEU A N 1
ATOM 846 C CA . LEU A 1 103 ? 6.857 -0.168 11.708 1.00 72.62 103 LEU A CA 1
ATOM 847 C C . LEU A 1 103 ? 8.047 0.321 10.872 1.00 72.62 103 LEU A C 1
ATOM 849 O O . LEU A 1 103 ? 8.099 1.463 10.409 1.00 72.62 103 LEU A O 1
ATOM 853 N N . ASN A 1 104 ? 8.992 -0.576 10.587 1.00 68.31 104 ASN A N 1
ATOM 854 C CA . ASN A 1 104 ? 10.035 -0.330 9.590 1.00 68.31 104 ASN A CA 1
ATOM 855 C C . ASN A 1 104 ? 9.500 -0.500 8.154 1.00 68.31 104 ASN A C 1
ATOM 857 O O . ASN A 1 104 ? 9.998 -1.314 7.383 1.00 68.31 104 ASN A O 1
ATOM 861 N N . CYS A 1 105 ? 8.487 0.285 7.790 1.00 67.44 105 CYS A N 1
ATOM 862 C CA . CYS A 1 105 ? 7.778 0.171 6.511 1.00 67.44 105 CYS A CA 1
ATOM 863 C C . CYS A 1 105 ? 8.263 1.173 5.453 1.00 67.44 105 CYS A C 1
ATOM 865 O O . CYS A 1 105 ? 7.529 1.587 4.542 1.00 67.44 105 CYS A O 1
ATOM 867 N N . LYS A 1 106 ? 9.513 1.634 5.581 1.00 66.31 106 LYS A N 1
ATOM 868 C CA . LYS A 1 106 ? 10.143 2.472 4.559 1.00 66.31 106 LYS A CA 1
ATOM 869 C C . LYS A 1 106 ? 10.305 1.640 3.295 1.00 66.31 106 LYS A C 1
ATOM 871 O O . LYS A 1 106 ? 11.099 0.715 3.259 1.00 66.31 106 LYS A O 1
ATOM 876 N N . GLY A 1 107 ? 9.558 2.019 2.266 1.00 69.12 107 GLY A N 1
ATOM 877 C CA . GLY A 1 107 ? 9.591 1.313 0.993 1.00 69.12 107 GLY A CA 1
ATOM 878 C C . GLY A 1 107 ? 8.402 0.389 0.763 1.00 69.12 107 GLY A C 1
ATOM 879 O O . GLY A 1 107 ? 8.217 0.015 -0.385 1.00 69.12 107 GLY A O 1
ATOM 880 N N . ASP A 1 108 ? 7.554 0.138 1.758 1.00 85.19 108 ASP A N 1
ATOM 881 C CA . ASP A 1 108 ? 6.406 -0.777 1.653 1.00 85.19 108 ASP A CA 1
ATOM 882 C C . ASP A 1 108 ? 5.185 -0.131 0.982 1.00 85.19 108 ASP A C 1
ATOM 884 O O . ASP A 1 108 ? 5.060 1.103 0.953 1.00 85.19 108 ASP A O 1
ATOM 888 N N . THR A 1 109 ? 4.284 -0.949 0.440 1.00 91.12 109 THR A N 1
ATOM 889 C CA . THR A 1 109 ? 2.965 -0.517 -0.061 1.00 91.12 109 THR A CA 1
ATOM 890 C C . THR A 1 109 ? 1.941 -0.423 1.076 1.00 91.12 109 THR A C 1
ATOM 892 O O . THR A 1 109 ? 2.202 -0.870 2.195 1.00 91.12 109 THR A O 1
ATOM 895 N N . ALA A 1 110 ? 0.775 0.175 0.822 1.00 92.38 110 ALA A N 1
ATOM 896 C CA . ALA A 1 110 ? -0.341 0.193 1.771 1.00 92.38 110 ALA A CA 1
ATOM 897 C C . ALA A 1 110 ? -0.729 -1.225 2.213 1.00 92.38 110 ALA A C 1
ATOM 899 O O . ALA A 1 110 ? -0.880 -1.481 3.408 1.00 92.38 110 ALA A O 1
ATOM 900 N N . TYR A 1 111 ? -0.807 -2.144 1.250 1.00 94.31 111 TYR A N 1
ATOM 901 C CA . TYR A 1 111 ? -1.108 -3.552 1.477 1.00 94.31 111 TYR A CA 1
ATOM 902 C C . TYR A 1 111 ? -0.088 -4.218 2.413 1.00 94.31 111 TYR A C 1
ATOM 904 O O . TYR A 1 111 ? -0.467 -4.870 3.386 1.00 94.31 111 TYR A O 1
ATOM 912 N N . ASP A 1 112 ? 1.209 -4.012 2.171 1.00 90.38 112 ASP A N 1
ATOM 913 C CA . ASP A 1 112 ? 2.285 -4.575 3.001 1.00 90.38 112 ASP A CA 1
ATOM 914 C C . ASP A 1 112 ? 2.234 -4.054 4.448 1.00 90.38 112 ASP A C 1
ATOM 916 O O . ASP A 1 112 ? 2.374 -4.825 5.407 1.00 90.38 112 ASP A O 1
ATOM 920 N N . ILE A 1 113 ? 1.986 -2.750 4.614 1.00 89.25 113 ILE A N 1
ATOM 921 C CA . ILE A 1 113 ? 1.838 -2.107 5.927 1.00 89.25 113 ILE A CA 1
ATOM 922 C C . ILE A 1 113 ? 0.643 -2.699 6.671 1.00 89.25 113 ILE A C 1
ATOM 924 O O . ILE A 1 113 ? 0.777 -3.137 7.815 1.00 89.25 113 ILE A O 1
ATOM 928 N N . TYR A 1 114 ? -0.515 -2.757 6.016 1.00 89.88 114 TYR A N 1
ATOM 929 C CA . TYR A 1 114 ? -1.739 -3.287 6.606 1.00 89.88 114 TYR A CA 1
ATOM 930 C C . TYR A 1 114 ? -1.589 -4.762 7.008 1.00 89.88 114 TYR A C 1
ATOM 932 O O . TYR A 1 114 ? -1.923 -5.143 8.131 1.00 89.88 114 TYR A O 1
ATOM 940 N N . LYS A 1 115 ? -0.968 -5.597 6.163 1.00 89.00 115 LYS A N 1
ATOM 941 C CA . LYS A 1 115 ? -0.654 -6.989 6.524 1.00 89.00 115 LYS A CA 1
ATOM 942 C C . LYS A 1 115 ? 0.275 -7.109 7.722 1.00 89.00 115 LYS A C 1
ATOM 944 O O . LYS A 1 115 ? 0.154 -8.069 8.485 1.00 89.00 115 LYS A O 1
ATOM 949 N N . THR A 1 116 ? 1.230 -6.197 7.865 1.00 86.44 116 THR A N 1
ATOM 950 C CA . THR A 1 116 ? 2.143 -6.186 9.013 1.00 86.44 116 THR A CA 1
ATOM 951 C C . THR A 1 116 ? 1.369 -5.889 10.297 1.00 86.44 116 THR A C 1
ATOM 953 O O . THR A 1 116 ? 1.481 -6.649 11.258 1.00 86.44 116 THR A O 1
ATOM 956 N N . LEU A 1 117 ? 0.481 -4.892 10.268 1.00 83.56 117 LEU A N 1
ATOM 957 C CA . LEU A 1 117 ? -0.421 -4.570 11.380 1.00 83.56 117 LEU A CA 1
ATOM 958 C C . LEU A 1 117 ? -1.332 -5.753 11.757 1.00 83.56 117 LEU A C 1
ATOM 960 O O . LEU A 1 117 ? -1.423 -6.112 12.932 1.00 83.56 117 LEU A O 1
ATOM 964 N N . LEU A 1 118 ? -1.931 -6.430 10.769 1.00 82.75 118 LEU A N 1
ATOM 965 C CA . LEU A 1 118 ? -2.761 -7.623 10.991 1.00 82.75 118 LEU A CA 1
ATOM 966 C C . LEU A 1 118 ? -2.002 -8.770 11.670 1.00 82.75 118 LEU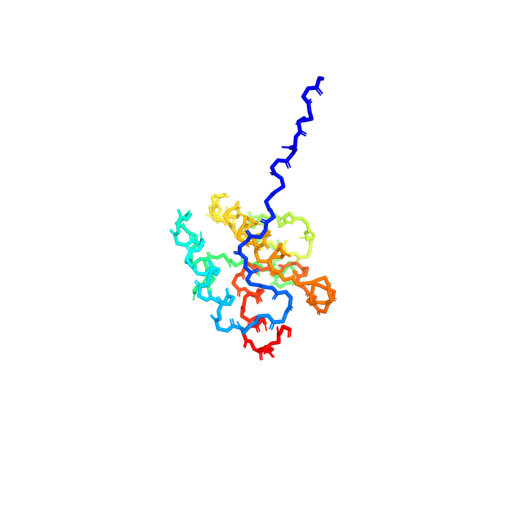 A C 1
ATOM 968 O O . LEU A 1 118 ? -2.557 -9.465 12.524 1.00 82.75 118 LEU A O 1
ATOM 972 N N . LYS A 1 119 ? -0.740 -9.001 11.286 1.00 79.50 119 LYS A N 1
ATOM 973 C CA . LYS A 1 119 ? 0.100 -10.049 11.892 1.00 79.50 119 LYS A CA 1
ATOM 974 C C . LYS A 1 119 ? 0.431 -9.737 13.339 1.00 79.50 119 LYS A C 1
ATOM 976 O O . LYS A 1 119 ? 0.473 -10.649 14.163 1.00 79.50 119 LYS A O 1
ATOM 981 N N . GLU A 1 120 ? 0.692 -8.471 13.631 1.00 72.06 120 GLU A N 1
ATOM 982 C CA . GLU A 1 120 ? 1.048 -8.052 14.974 1.00 72.06 120 GLU A CA 1
ATOM 983 C C . GLU A 1 120 ? -0.166 -8.041 15.910 1.00 72.06 120 GLU A C 1
ATOM 985 O O . GLU A 1 120 ? 0.030 -8.279 17.098 1.00 72.06 120 GLU A O 1
ATOM 990 N N . LYS A 1 121 ? -1.402 -7.864 15.403 1.00 67.00 121 LYS A N 1
ATOM 991 C CA . LYS A 1 121 ? -2.642 -7.721 16.204 1.00 67.00 121 LYS A CA 1
ATOM 992 C C . LYS A 1 121 ? -2.476 -6.737 17.377 1.00 67.00 121 LYS A C 1
ATOM 994 O O . LYS A 1 121 ? -3.060 -6.938 18.442 1.00 67.00 121 LYS A O 1
ATOM 999 N N . LYS A 1 122 ? -1.625 -5.724 17.214 1.00 55.91 122 LYS A N 1
ATOM 1000 C CA . LYS A 1 122 ? -1.201 -4.798 18.269 1.00 55.91 122 LYS A CA 1
ATOM 1001 C C . LYS A 1 122 ? -1.722 -3.399 17.976 1.00 55.91 122 LYS A C 1
ATOM 1003 O O . LYS A 1 122 ? -1.533 -2.914 16.863 1.00 55.91 122 LYS A O 1
ATOM 1008 N N . PHE A 1 123 ? -2.328 -2.794 18.994 1.00 54.19 123 PHE A N 1
ATOM 1009 C CA . PHE A 1 123 ? -2.525 -1.355 19.155 1.00 54.19 123 PHE A CA 1
ATOM 1010 C C . PHE A 1 123 ? -2.282 -0.975 20.609 1.00 54.19 123 PHE A C 1
ATOM 1012 O O . PHE A 1 123 ? -2.547 -1.838 21.479 1.00 54.19 123 PHE A O 1
#

Sequence (123 aa):
MEEQRNKSTKTILGEPNSNFKIWDDELYNLLSELDLEHHIEREVLKRIDKSTINPSNIHKYRPAKGDKTKVYALDTPDEDIKNDIKVKNIIFNSINNEHKLSLNCKGDTAYDIYKTLLKEKKF